Protein AF-A0A958ZK52-F1 (afdb_monomer)

Nearest PDB structures (foldseek):
  8xj5-assembly1_A  TM=6.768E-01  e=9.341E+00  Arabidopsis thaliana
  8xj5-assembly1_Q  TM=5.306E-01  e=7.482E+00  Arabidopsis thaliana

pLDDT: mean 93.56, std 3.3, range [80.06, 97.94]

Solvent-accessible surface area (backbone atoms only — not comparable to full-atom values): 4096 Å² total; per-residue (Å²): 85,80,56,87,83,85,72,66,95,53,89,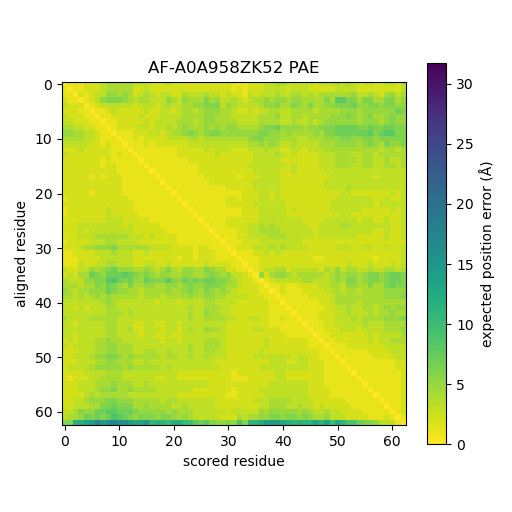64,47,42,56,52,52,50,55,54,48,52,56,50,38,51,76,71,68,53,88,54,75,42,64,88,67,92,45,75,70,47,44,76,73,71,56,77,92,74,58,68,69,58,53,55,48,55,52,65,79,71,112

Foldseek 3Di:
DEDDDFDDPDPCPRVVVVVVVVVVCVVVVNDDYHPPDDDVVVVVVVDDDDDPVVVVVVVVVVD

Mean predicted aligned error: 2.91 Å

Sequence (63 aa):
FFGESMFHKADNASKYGFITYVNQLKSEGVVIIDCQVYTPHLDSLGAIQIRRAKFIEIIKDNL

Structure (mmCIF, N/CA/C/O backbone):
data_AF-A0A958ZK52-F1
#
_entry.id   AF-A0A958ZK52-F1
#
loop_
_atom_site.group_PDB
_atom_site.id
_atom_site.type_symbol
_atom_site.label_atom_id
_atom_site.label_alt_id
_atom_site.label_comp_id
_atom_site.label_asym_id
_atom_site.label_entity_id
_atom_site.label_seq_id
_atom_site.pdbx_PDB_ins_code
_atom_site.Cartn_x
_atom_site.Cartn_y
_atom_site.Cartn_z
_atom_site.occupancy
_atom_site.B_iso_or_equiv
_atom_site.auth_seq_id
_atom_site.auth_comp_id
_atom_site.auth_asym_id
_atom_site.auth_atom_id
_atom_site.pdbx_PDB_model_num
ATOM 1 N N . PHE A 1 1 ? -0.010 1.277 7.589 1.00 93.25 1 PHE A N 1
ATOM 2 C CA . PHE A 1 1 ? 1.408 0.891 7.454 1.00 93.25 1 PHE A CA 1
ATOM 3 C C . PHE A 1 1 ? 2.110 1.884 6.537 1.00 93.25 1 PHE A C 1
ATOM 5 O O . PHE A 1 1 ? 1.502 2.301 5.560 1.00 93.25 1 PHE A O 1
ATOM 12 N N . PHE A 1 2 ? 3.345 2.275 6.846 1.00 93.44 2 PHE A N 1
ATOM 13 C CA . PHE A 1 2 ? 4.133 3.199 6.023 1.00 93.44 2 PHE A CA 1
ATOM 14 C C . PHE A 1 2 ? 5.201 2.397 5.280 1.00 93.44 2 PHE A C 1
ATOM 16 O O . PHE A 1 2 ? 6.060 1.784 5.907 1.00 93.44 2 PHE A O 1
ATOM 23 N N . GLY A 1 3 ? 5.084 2.314 3.956 1.00 90.50 3 GLY A N 1
ATOM 24 C CA . GLY A 1 3 ? 6.021 1.579 3.116 1.00 90.50 3 GLY A CA 1
ATOM 25 C C . GLY A 1 3 ? 7.252 2.420 2.799 1.00 90.50 3 GLY A C 1
ATOM 26 O O . GLY A 1 3 ? 7.120 3.518 2.274 1.00 90.50 3 GLY A O 1
ATOM 27 N N . GLU A 1 4 ? 8.439 1.880 3.077 1.00 91.19 4 GLU A N 1
ATOM 28 C CA . GLU A 1 4 ? 9.712 2.555 2.789 1.00 91.19 4 GLU A CA 1
ATOM 29 C C . GLU A 1 4 ? 10.293 2.131 1.431 1.00 91.19 4 GLU A C 1
ATOM 31 O O . GLU A 1 4 ? 10.530 2.952 0.550 1.00 91.19 4 GLU A O 1
ATOM 36 N N . SER A 1 5 ? 10.546 0.830 1.236 1.00 89.75 5 SER A N 1
ATOM 37 C CA . SER A 1 5 ? 11.170 0.317 0.010 1.00 89.75 5 SER A CA 1
ATOM 38 C C . SER A 1 5 ? 10.950 -1.186 -0.177 1.00 89.75 5 SER A C 1
ATOM 40 O O . SER A 1 5 ? 10.656 -1.914 0.770 1.00 89.75 5 SER A O 1
ATOM 42 N N . MET A 1 6 ? 11.122 -1.659 -1.412 1.00 91.06 6 MET A N 1
ATOM 43 C CA . MET A 1 6 ? 11.102 -3.074 -1.783 1.00 91.06 6 MET A CA 1
ATOM 44 C C . MET A 1 6 ? 12.209 -3.365 -2.802 1.00 91.06 6 MET A C 1
ATOM 46 O O . MET A 1 6 ? 12.443 -2.581 -3.718 1.00 91.06 6 MET A O 1
ATOM 50 N N . PHE A 1 7 ? 12.849 -4.529 -2.691 1.00 91.94 7 PHE A N 1
ATOM 51 C CA . PHE A 1 7 ? 13.860 -5.014 -3.635 1.00 91.94 7 PHE A CA 1
ATOM 52 C C . PHE A 1 7 ? 13.640 -6.501 -3.932 1.00 91.94 7 PHE A C 1
ATOM 54 O O . PHE A 1 7 ? 12.964 -7.204 -3.181 1.00 91.94 7 PHE A O 1
ATOM 61 N N . HIS A 1 8 ? 14.201 -6.998 -5.033 1.00 93.94 8 HIS A N 1
ATOM 62 C CA . HIS A 1 8 ? 14.168 -8.419 -5.372 1.00 93.94 8 HIS A CA 1
ATOM 63 C C . HIS A 1 8 ? 15.454 -8.847 -6.078 1.00 93.94 8 HIS A C 1
ATOM 65 O O . HIS A 1 8 ? 16.114 -8.042 -6.727 1.00 93.94 8 HIS A O 1
ATOM 71 N N . LYS A 1 9 ? 15.805 -10.131 -5.938 1.00 94.19 9 LYS A N 1
ATOM 72 C CA . LYS A 1 9 ? 16.923 -10.776 -6.654 1.00 94.19 9 LYS A CA 1
ATOM 73 C C . LYS A 1 9 ? 16.461 -11.710 -7.779 1.00 94.19 9 LYS A C 1
ATOM 75 O O . LYS A 1 9 ? 17.289 -12.212 -8.525 1.00 94.19 9 LYS A O 1
ATOM 80 N N . ALA A 1 10 ? 15.160 -11.969 -7.856 1.00 95.75 10 ALA A N 1
ATOM 81 C CA . ALA A 1 10 ? 14.524 -12.828 -8.844 1.00 95.75 10 ALA A CA 1
ATOM 82 C C . ALA A 1 10 ? 13.167 -12.234 -9.220 1.00 95.75 10 ALA A C 1
ATOM 84 O O . ALA A 1 10 ? 12.537 -11.554 -8.398 1.00 95.75 10 ALA A O 1
ATOM 85 N N . ASP A 1 11 ? 12.724 -12.504 -10.443 1.00 93.69 11 ASP A N 1
ATOM 86 C CA . ASP A 1 11 ? 11.477 -11.970 -10.976 1.00 93.69 11 ASP A CA 1
ATOM 87 C C . ASP A 1 11 ? 10.293 -12.272 -10.053 1.00 93.69 11 ASP A C 1
ATOM 89 O O . ASP A 1 11 ? 10.164 -13.355 -9.483 1.00 93.69 11 ASP A O 1
ATOM 93 N N . ASN A 1 12 ? 9.408 -11.286 -9.904 1.00 92.25 12 ASN A N 1
ATOM 94 C CA . ASN A 1 12 ? 8.184 -11.349 -9.097 1.00 92.25 12 ASN A CA 1
ATOM 95 C C . ASN A 1 12 ? 8.361 -11.586 -7.585 1.00 92.25 12 ASN A C 1
ATOM 97 O O . ASN A 1 12 ? 7.360 -11.550 -6.869 1.00 92.25 12 ASN A O 1
ATOM 101 N N . ALA A 1 13 ? 9.581 -11.741 -7.060 1.00 95.69 13 ALA A N 1
ATOM 102 C CA . ALA A 1 13 ? 9.776 -12.009 -5.633 1.00 95.69 13 ALA A CA 1
ATOM 103 C C . ALA A 1 13 ? 9.270 -10.859 -4.740 1.00 95.69 13 ALA A C 1
ATOM 105 O O . ALA A 1 13 ? 8.586 -11.111 -3.748 1.00 95.69 13 ALA A O 1
ATOM 106 N N . SER A 1 14 ? 9.519 -9.596 -5.112 1.00 93.75 14 SER A N 1
ATOM 107 C CA . SER A 1 14 ? 8.998 -8.444 -4.356 1.00 93.75 14 SER A CA 1
ATOM 108 C C . SER A 1 14 ? 7.473 -8.351 -4.421 1.00 93.75 14 SER A C 1
ATOM 110 O O . SER A 1 14 ? 6.844 -8.034 -3.418 1.00 93.75 14 SER A O 1
ATOM 112 N N . LYS A 1 15 ? 6.863 -8.685 -5.566 1.00 93.81 15 LYS A N 1
ATOM 113 C CA . LYS A 1 15 ? 5.399 -8.708 -5.720 1.00 93.81 15 LYS A CA 1
ATOM 114 C C . LYS A 1 15 ? 4.767 -9.779 -4.840 1.00 93.81 15 LYS A C 1
ATOM 116 O O . LYS A 1 15 ? 3.798 -9.495 -4.146 1.00 93.81 15 LYS A O 1
ATOM 121 N N . TYR A 1 16 ? 5.326 -10.989 -4.841 1.00 95.44 16 TYR A N 1
ATOM 122 C CA . TYR A 1 16 ? 4.849 -12.076 -3.989 1.00 95.44 16 TYR A CA 1
ATOM 123 C C . TYR A 1 16 ? 4.969 -11.719 -2.502 1.00 95.44 16 TYR A C 1
ATOM 125 O O . TYR A 1 16 ? 4.011 -11.893 -1.745 1.00 95.44 16 TYR A O 1
ATOM 133 N N . GLY A 1 17 ? 6.116 -11.159 -2.099 1.00 95.25 17 GLY A N 1
ATOM 134 C CA . GLY A 1 17 ? 6.327 -10.661 -0.740 1.00 95.25 17 GLY A CA 1
ATOM 135 C C . GLY A 1 17 ? 5.304 -9.593 -0.356 1.00 95.25 17 GLY A C 1
ATOM 136 O O . GLY A 1 17 ? 4.669 -9.699 0.690 1.00 95.25 17 GLY A O 1
ATOM 137 N N . PHE A 1 18 ? 5.068 -8.619 -1.238 1.00 95.06 18 PHE A N 1
ATOM 138 C CA . PHE A 1 18 ? 4.093 -7.556 -1.012 1.00 95.06 18 PHE A CA 1
ATOM 139 C C . PHE A 1 18 ? 2.659 -8.085 -0.892 1.00 95.06 18 PHE A C 1
ATOM 141 O O . PHE A 1 18 ? 1.969 -7.738 0.058 1.00 95.06 18 PHE A O 1
ATOM 148 N N . ILE A 1 19 ? 2.216 -8.973 -1.789 1.00 95.12 19 ILE A N 1
ATOM 149 C CA . ILE A 1 19 ? 0.871 -9.579 -1.739 1.00 95.12 19 ILE A CA 1
ATOM 150 C C . ILE A 1 19 ? 0.673 -10.367 -0.440 1.00 95.12 19 ILE A C 1
ATOM 152 O O . ILE A 1 19 ? -0.359 -10.235 0.219 1.00 95.12 19 ILE A O 1
ATOM 156 N N . THR A 1 20 ? 1.670 -11.168 -0.058 1.00 96.69 20 THR A N 1
ATOM 157 C CA . THR A 1 20 ? 1.634 -11.942 1.189 1.00 96.69 20 THR A CA 1
ATOM 158 C C . THR A 1 20 ? 1.517 -11.009 2.390 1.00 96.69 20 THR A C 1
ATOM 160 O O . THR A 1 20 ? 0.664 -11.216 3.253 1.00 96.69 20 THR A O 1
ATOM 163 N N . TYR A 1 21 ? 2.310 -9.937 2.408 1.00 96.19 21 TYR A N 1
ATOM 164 C CA . TYR A 1 21 ? 2.286 -8.966 3.490 1.00 96.19 21 TYR A CA 1
ATOM 165 C C . TYR A 1 21 ? 0.968 -8.186 3.555 1.00 96.19 21 TYR A C 1
ATOM 167 O O . TYR A 1 21 ? 0.409 -8.023 4.632 1.00 96.19 21 TYR A O 1
ATOM 175 N N . VAL A 1 22 ? 0.396 -7.791 2.415 1.00 95.75 22 VAL A N 1
ATOM 176 C CA . VAL A 1 22 ? -0.935 -7.165 2.348 1.00 95.75 22 VAL A CA 1
ATOM 177 C C . VAL A 1 22 ? -2.006 -8.065 2.969 1.00 95.75 22 VAL A C 1
ATOM 179 O O . VAL A 1 22 ? -2.880 -7.567 3.676 1.00 95.75 22 VAL A O 1
ATOM 182 N N . ASN A 1 23 ? -1.957 -9.381 2.741 1.00 96.88 23 ASN A N 1
ATOM 183 C CA . ASN A 1 23 ? -2.915 -10.304 3.356 1.00 96.88 23 ASN A CA 1
ATOM 184 C C . ASN A 1 23 ? -2.762 -10.358 4.881 1.00 96.88 23 ASN A C 1
ATOM 186 O O . ASN A 1 23 ? -3.766 -10.350 5.592 1.00 96.88 23 ASN A O 1
ATOM 190 N N . GLN A 1 24 ? -1.525 -10.349 5.380 1.00 97.94 24 GLN A N 1
ATOM 191 C CA . GLN A 1 24 ? -1.256 -10.268 6.814 1.00 97.94 24 GLN A CA 1
ATOM 192 C C . GLN A 1 24 ? -1.765 -8.944 7.403 1.00 97.94 24 GLN A C 1
ATOM 194 O O . GLN A 1 24 ? -2.542 -8.960 8.353 1.00 97.94 24 GLN A O 1
ATOM 199 N N . LEU A 1 25 ? -1.420 -7.811 6.790 1.00 96.88 25 LEU A N 1
ATOM 200 C CA . LEU A 1 25 ? -1.854 -6.480 7.220 1.00 96.88 25 LEU A CA 1
ATOM 201 C C . LEU A 1 25 ? -3.382 -6.366 7.300 1.00 96.88 25 LEU A C 1
ATOM 203 O O . LEU A 1 25 ? -3.915 -5.805 8.255 1.00 96.88 25 LEU A O 1
ATOM 207 N N . LYS A 1 26 ? -4.100 -6.952 6.335 1.00 96.19 26 LYS A N 1
ATOM 208 C CA . LYS A 1 26 ? -5.566 -7.033 6.377 1.00 96.19 26 LYS A CA 1
ATOM 209 C C . LYS A 1 26 ? -6.068 -7.817 7.588 1.00 96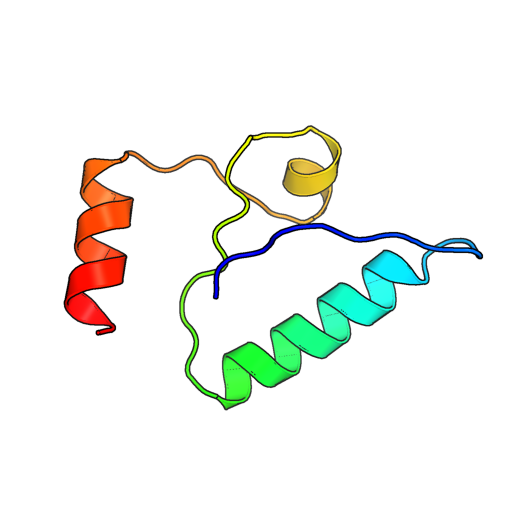.19 26 LYS A C 1
ATOM 211 O O . LYS A 1 26 ? -7.033 -7.392 8.213 1.00 96.19 26 LYS A O 1
ATOM 216 N N . SER A 1 27 ? -5.429 -8.940 7.925 1.00 97.50 27 SER A N 1
ATOM 217 C CA . SER A 1 27 ? -5.794 -9.732 9.110 1.00 97.50 27 SER A C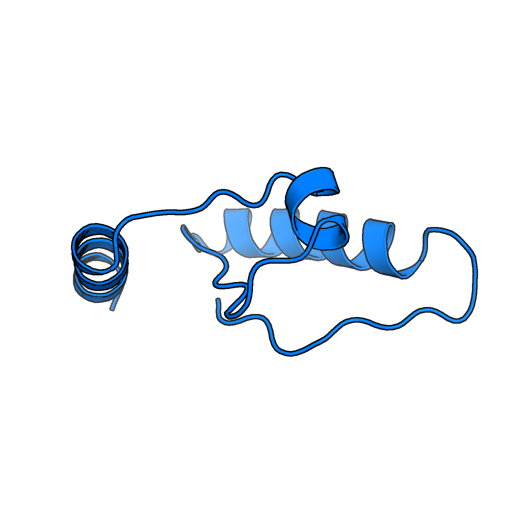A 1
ATOM 218 C C . SER A 1 27 ? -5.498 -9.011 10.430 1.00 97.50 27 SER A C 1
ATOM 220 O O . SER A 1 27 ? -6.187 -9.237 11.418 1.00 97.50 27 SER A O 1
ATOM 222 N N . GLU A 1 28 ? -4.527 -8.097 10.422 1.00 96.81 28 GLU A N 1
ATOM 223 C CA . GLU A 1 28 ? -4.161 -7.235 11.552 1.00 96.81 28 GLU A CA 1
ATOM 224 C C . GLU A 1 28 ? -5.019 -5.956 11.629 1.00 96.81 28 GLU A C 1
ATOM 226 O O . GLU A 1 28 ? -4.826 -5.135 12.521 1.00 96.81 28 GLU A O 1
ATOM 231 N N . GLY A 1 29 ? -5.974 -5.768 10.709 1.00 95.75 29 GLY A N 1
ATOM 232 C CA . GLY A 1 29 ? -6.865 -4.604 10.692 1.00 95.75 29 GLY A CA 1
ATOM 233 C C . GLY A 1 29 ? -6.238 -3.329 10.120 1.00 95.75 29 GLY A C 1
ATOM 234 O O . GLY A 1 29 ? -6.800 -2.248 10.272 1.00 95.75 29 GLY A O 1
ATOM 235 N N . VAL A 1 30 ? -5.094 -3.419 9.436 1.00 96.19 30 VAL A N 1
ATOM 236 C CA . VAL A 1 30 ? -4.467 -2.256 8.801 1.00 96.19 30 VAL A CA 1
ATOM 237 C C . VAL A 1 30 ? -5.259 -1.838 7.563 1.00 96.19 30 VAL A C 1
ATOM 239 O O . VAL A 1 30 ? -5.407 -2.597 6.606 1.00 96.19 30 VAL A O 1
ATOM 242 N N . VAL A 1 31 ? -5.726 -0.589 7.564 1.00 94.94 31 VAL A N 1
ATOM 243 C CA . VAL A 1 31 ? -6.647 -0.065 6.538 1.00 94.94 31 VAL A CA 1
ATOM 244 C C . VAL A 1 31 ? -5.966 0.689 5.394 1.00 94.94 31 VAL A C 1
ATOM 246 O O . VAL A 1 31 ? -6.585 0.934 4.362 1.00 94.94 31 VAL A O 1
ATOM 249 N N . ILE A 1 32 ? -4.700 1.082 5.564 1.00 95.06 32 ILE A N 1
ATOM 250 C CA . ILE A 1 32 ? -3.961 1.881 4.580 1.00 95.06 32 ILE A CA 1
ATOM 251 C C . ILE A 1 32 ? -2.482 1.496 4.535 1.00 95.06 32 ILE A C 1
ATOM 253 O O . ILE A 1 32 ? -1.854 1.260 5.571 1.00 95.06 32 ILE A O 1
ATOM 257 N N . ILE A 1 33 ? -1.923 1.468 3.324 1.00 95.31 33 ILE A N 1
ATOM 258 C CA . ILE A 1 33 ? -0.481 1.438 3.074 1.00 95.31 33 ILE A CA 1
ATOM 259 C C . ILE A 1 33 ? -0.115 2.775 2.434 1.00 95.31 33 ILE A C 1
ATOM 261 O O . ILE A 1 33 ? -0.606 3.091 1.353 1.00 95.31 33 ILE A O 1
ATOM 265 N N . ASP A 1 34 ? 0.703 3.568 3.118 1.00 95.00 34 ASP A N 1
ATOM 266 C CA . ASP A 1 34 ? 1.279 4.780 2.545 1.00 95.00 34 ASP A CA 1
ATOM 267 C C . ASP A 1 34 ? 2.487 4.406 1.685 1.00 95.00 34 ASP A C 1
ATOM 269 O O . ASP A 1 34 ? 3.406 3.745 2.168 1.00 95.00 34 ASP A O 1
ATOM 273 N N . CYS A 1 35 ? 2.472 4.823 0.421 1.00 90.38 35 CYS A N 1
ATOM 274 C CA . CYS A 1 35 ? 3.564 4.599 -0.524 1.00 90.38 35 CYS A CA 1
ATOM 275 C C . CYS A 1 35 ? 4.395 5.869 -0.776 1.00 90.38 35 CYS A C 1
ATOM 277 O O . CYS A 1 35 ? 5.232 5.866 -1.676 1.00 90.38 35 CYS A O 1
ATOM 279 N N . GLN A 1 36 ? 4.153 6.943 -0.010 1.00 86.06 36 GLN A N 1
ATOM 280 C CA . GLN A 1 36 ? 4.872 8.218 -0.034 1.00 86.06 36 GLN A CA 1
ATOM 281 C C . GLN A 1 36 ? 4.819 8.923 -1.404 1.00 86.06 36 GLN A C 1
ATOM 283 O O . GLN A 1 36 ? 3.993 9.808 -1.633 1.00 86.06 36 GLN A O 1
ATOM 288 N N . VAL A 1 37 ? 5.702 8.539 -2.328 1.00 86.56 37 VAL A N 1
ATOM 289 C CA . VAL A 1 37 ? 5.840 9.133 -3.659 1.00 86.56 37 VAL A CA 1
ATOM 290 C C . VAL A 1 37 ? 5.206 8.219 -4.698 1.00 8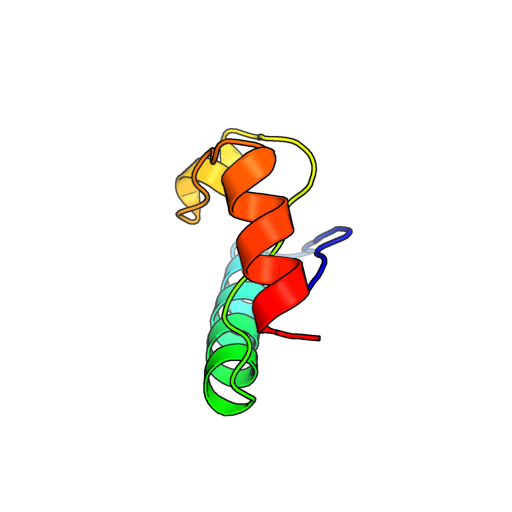6.56 37 VAL A C 1
ATOM 292 O O . VAL A 1 37 ? 5.510 7.032 -4.796 1.00 86.56 37 VAL A O 1
ATOM 295 N N . TYR A 1 38 ? 4.340 8.795 -5.530 1.00 88.12 38 TYR A N 1
ATOM 296 C CA . TYR A 1 38 ? 3.739 8.076 -6.645 1.00 88.12 38 TYR A CA 1
ATOM 297 C C . TYR A 1 38 ? 4.804 7.583 -7.635 1.00 88.12 38 TY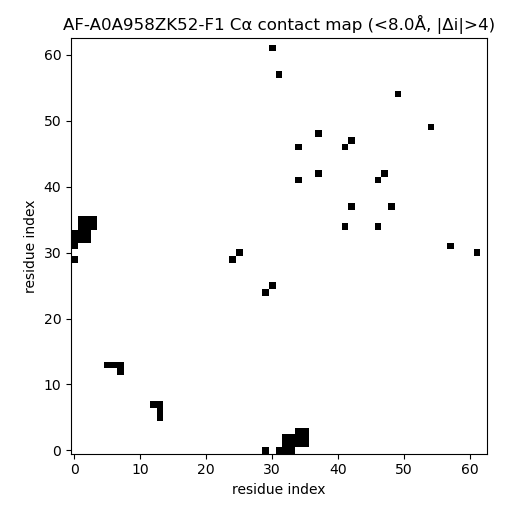R A C 1
ATOM 299 O O . TYR A 1 38 ? 5.662 8.350 -8.074 1.00 88.12 38 TYR A O 1
ATOM 307 N N . THR A 1 39 ? 4.690 6.323 -8.055 1.00 89.06 39 THR A N 1
ATOM 308 C CA . THR A 1 39 ? 5.460 5.769 -9.173 1.00 89.06 39 THR A CA 1
ATOM 309 C C . THR A 1 39 ? 4.558 4.895 -10.049 1.00 89.06 39 THR A C 1
ATOM 311 O O . THR A 1 39 ? 3.638 4.266 -9.521 1.00 89.06 39 THR A O 1
ATOM 314 N N . PRO A 1 40 ? 4.833 4.765 -11.363 1.00 90.69 40 PRO A N 1
ATOM 315 C CA . PRO A 1 40 ? 4.094 3.841 -12.232 1.00 90.69 40 PRO A CA 1
ATOM 316 C C . PRO A 1 40 ? 4.142 2.384 -11.750 1.00 90.69 40 PRO A C 1
ATOM 318 O O . PRO A 1 40 ? 3.218 1.610 -11.982 1.00 90.69 40 PRO A O 1
ATOM 321 N N . HIS A 1 41 ? 5.216 1.999 -11.052 1.00 88.25 41 HIS A N 1
ATOM 322 C CA . HIS A 1 41 ? 5.313 0.675 -10.451 1.00 88.25 41 HIS A CA 1
ATOM 323 C C . HIS A 1 41 ? 4.247 0.469 -9.370 1.00 88.25 41 HIS A C 1
ATOM 325 O O . HIS A 1 41 ? 3.553 -0.542 -9.389 1.00 88.25 41 HIS A O 1
ATOM 331 N N . LEU A 1 42 ? 4.082 1.432 -8.462 1.00 89.12 42 LEU A N 1
ATOM 332 C CA . LEU A 1 42 ? 3.076 1.366 -7.401 1.00 89.12 42 LEU A CA 1
ATOM 333 C C . LEU A 1 42 ? 1.649 1.436 -7.957 1.00 89.12 42 LEU A C 1
ATOM 335 O O . LEU A 1 42 ? 0.785 0.704 -7.484 1.00 89.12 42 LEU A O 1
ATOM 339 N N . ASP A 1 43 ? 1.419 2.246 -8.991 1.00 91.12 43 ASP A N 1
ATOM 340 C CA . ASP A 1 43 ? 0.138 2.298 -9.710 1.00 91.12 43 ASP A CA 1
ATOM 341 C C . ASP A 1 43 ? -0.233 0.921 -10.285 1.00 91.12 43 ASP A C 1
ATOM 343 O O . ASP A 1 43 ? -1.327 0.410 -10.053 1.00 91.12 43 ASP A O 1
ATOM 347 N N . SER A 1 44 ? 0.735 0.224 -10.897 1.00 91.25 44 SER A N 1
ATOM 348 C CA . SER A 1 44 ? 0.539 -1.151 -11.389 1.00 91.25 44 SER A CA 1
ATOM 349 C C . SER A 1 44 ? 0.221 -2.180 -10.291 1.00 91.25 44 SER A C 1
ATOM 351 O O . SER A 1 44 ? -0.284 -3.261 -10.590 1.00 91.25 44 SER A O 1
ATOM 353 N N . LEU A 1 45 ? 0.516 -1.858 -9.025 1.00 90.75 45 LEU A N 1
ATOM 354 C CA . LEU A 1 45 ? 0.190 -2.671 -7.848 1.00 90.75 45 LEU A CA 1
ATOM 355 C C . LEU A 1 45 ? -1.138 -2.257 -7.188 1.00 90.75 45 LEU A C 1
ATOM 357 O O . LEU A 1 45 ? -1.519 -2.848 -6.178 1.00 90.75 45 LEU A O 1
ATOM 361 N N . GLY A 1 46 ? -1.847 -1.273 -7.750 1.00 91.88 46 GLY A N 1
ATOM 362 C CA . GLY A 1 46 ? -3.132 -0.774 -7.258 1.00 91.88 46 GLY A CA 1
ATOM 363 C C . GLY A 1 46 ? -3.038 0.435 -6.324 1.00 91.88 46 GLY A C 1
ATOM 364 O O . GLY A 1 46 ? -4.016 0.738 -5.639 1.00 91.88 46 GLY A O 1
ATOM 365 N N . ALA A 1 47 ? -1.890 1.119 -6.255 1.00 94.12 47 ALA A N 1
ATOM 366 C CA . ALA A 1 47 ? -1.790 2.372 -5.512 1.00 94.12 47 ALA A CA 1
ATOM 367 C C . ALA A 1 47 ? -2.629 3.465 -6.184 1.00 94.12 47 ALA A C 1
ATOM 369 O O . ALA A 1 47 ? -2.649 3.588 -7.402 1.00 94.12 47 ALA A O 1
ATOM 370 N N . ILE A 1 48 ? -3.281 4.299 -5.376 1.00 94.38 48 ILE A N 1
ATOM 371 C CA . ILE A 1 48 ? -4.074 5.433 -5.855 1.00 94.38 48 ILE A CA 1
ATOM 372 C C . ILE A 1 48 ? -3.603 6.723 -5.196 1.00 94.38 48 ILE A C 1
ATOM 374 O O . ILE A 1 48 ? -3.141 6.727 -4.054 1.00 94.38 48 ILE A O 1
ATOM 378 N N . GLN A 1 49 ? -3.763 7.842 -5.897 1.00 94.19 49 GLN A N 1
ATOM 379 C CA . GLN A 1 49 ? -3.564 9.154 -5.295 1.00 94.19 49 GLN A CA 1
ATOM 380 C C . GLN A 1 49 ? -4.813 9.574 -4.519 1.00 94.19 49 GLN A C 1
ATOM 382 O O . GLN A 1 49 ? -5.929 9.539 -5.036 1.00 94.19 49 GLN A O 1
ATOM 387 N N . ILE A 1 50 ? -4.618 10.026 -3.281 1.00 93.88 50 ILE A N 1
ATOM 388 C CA . ILE A 1 50 ? -5.678 10.604 -2.455 1.00 93.88 50 ILE A CA 1
ATOM 389 C C . ILE A 1 50 ? -5.308 12.022 -2.029 1.00 93.88 50 ILE A C 1
ATOM 391 O O . ILE A 1 50 ? -4.137 12.382 -1.905 1.00 93.88 50 ILE A O 1
ATOM 395 N N . ARG A 1 51 ? -6.323 12.852 -1.775 1.00 95.62 51 ARG A N 1
ATOM 396 C CA . ARG A 1 51 ? -6.108 14.194 -1.220 1.00 95.62 51 ARG A CA 1
ATOM 397 C C . ARG A 1 51 ? -5.465 14.080 0.163 1.00 95.62 51 ARG A C 1
ATOM 399 O O . ARG A 1 51 ? -5.929 13.298 0.990 1.00 95.62 51 ARG A O 1
ATOM 406 N N . ARG A 1 52 ? -4.487 14.944 0.460 1.00 94.69 52 ARG A N 1
ATOM 407 C CA . ARG A 1 52 ? -3.814 15.004 1.774 1.00 94.69 52 ARG A CA 1
ATOM 408 C C . ARG A 1 52 ? -4.797 15.078 2.945 1.00 94.69 52 ARG A C 1
ATOM 410 O O . ARG A 1 52 ? -4.585 14.417 3.950 1.00 94.69 52 ARG A O 1
ATOM 417 N N . ALA A 1 53 ? -5.881 15.845 2.812 1.00 97.44 53 ALA A N 1
ATOM 418 C CA . ALA A 1 53 ? -6.911 15.932 3.848 1.00 97.44 53 ALA A CA 1
ATOM 419 C C . ALA A 1 53 ? -7.522 14.558 4.179 1.00 97.44 53 ALA A C 1
ATOM 421 O O . ALA A 1 53 ? -7.649 14.223 5.351 1.00 97.44 53 ALA A O 1
ATOM 422 N N . LYS A 1 54 ? -7.806 13.739 3.154 1.00 96.25 54 LYS A N 1
ATOM 423 C CA . LYS A 1 54 ? -8.345 12.387 3.337 1.00 96.25 54 LYS A CA 1
ATOM 424 C C . LYS A 1 54 ? -7.317 11.441 3.952 1.00 96.25 54 LYS A C 1
ATOM 426 O O . LYS A 1 54 ? -7.672 10.623 4.787 1.00 96.25 54 LYS A O 1
ATOM 431 N N . PHE A 1 55 ? -6.047 11.570 3.572 1.00 95.19 55 PHE A N 1
ATOM 432 C CA . PHE A 1 55 ? -4.969 10.807 4.203 1.00 95.19 55 PHE A CA 1
ATOM 433 C C . PHE A 1 55 ? -4.884 11.093 5.708 1.00 95.19 55 PHE A C 1
ATOM 435 O O . PHE A 1 55 ? -4.893 10.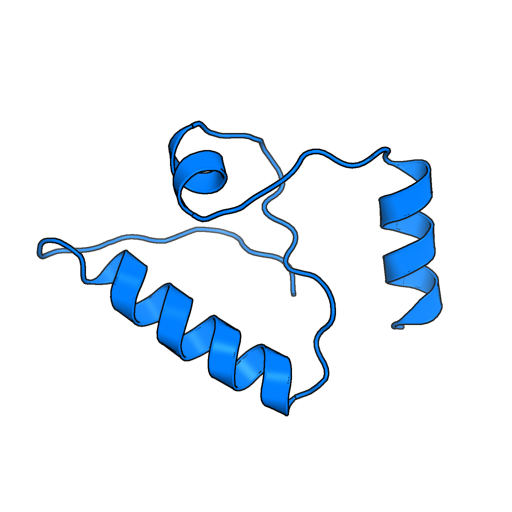170 6.512 1.00 95.19 55 PHE A O 1
ATOM 442 N N . ILE A 1 56 ? -4.869 12.373 6.094 1.00 96.00 56 ILE A N 1
ATOM 443 C CA . ILE A 1 56 ? -4.803 12.780 7.505 1.00 96.00 56 ILE A CA 1
ATOM 444 C C . ILE A 1 56 ? -6.030 12.309 8.296 1.00 96.00 56 ILE A C 1
ATOM 446 O O . ILE A 1 56 ? -5.879 11.914 9.447 1.00 96.00 56 ILE A O 1
ATOM 450 N N . GLU A 1 57 ? -7.220 12.344 7.696 1.00 97.31 57 GLU A N 1
ATOM 451 C CA . GLU A 1 57 ? -8.448 11.787 8.281 1.00 97.31 57 GLU A CA 1
ATOM 452 C C . GLU A 1 57 ? -8.282 10.290 8.586 1.00 97.31 57 GLU A C 1
ATOM 454 O O . GLU A 1 57 ? -8.416 9.889 9.735 1.00 97.31 57 GLU A O 1
ATOM 459 N N . ILE A 1 58 ? -7.851 9.491 7.600 1.00 96.00 58 ILE A N 1
ATOM 460 C CA . ILE A 1 58 ? -7.629 8.046 7.777 1.00 96.00 58 ILE A CA 1
ATOM 461 C C . ILE A 1 58 ? -6.617 7.767 8.895 1.00 96.00 58 ILE A C 1
ATOM 463 O O . ILE A 1 58 ? -6.845 6.879 9.709 1.00 96.00 58 ILE A O 1
ATOM 467 N N . ILE A 1 59 ? -5.510 8.515 8.958 1.00 95.06 59 ILE A N 1
ATOM 468 C CA . ILE A 1 59 ? -4.510 8.332 10.019 1.00 95.06 59 ILE A CA 1
ATOM 469 C C . ILE A 1 59 ? -5.101 8.639 11.399 1.00 95.06 59 ILE A C 1
ATOM 471 O O . ILE A 1 59 ? -4.858 7.886 12.332 1.00 95.06 59 ILE A O 1
ATOM 475 N N . LYS A 1 60 ? -5.885 9.714 11.541 1.00 95.88 60 LYS A N 1
ATOM 476 C CA . LYS A 1 60 ? -6.508 10.076 12.825 1.00 95.88 60 LYS A CA 1
ATOM 477 C C . LYS A 1 60 ? -7.534 9.053 13.300 1.00 95.88 60 LYS A C 1
ATOM 479 O O . LYS A 1 60 ? -7.605 8.810 14.496 1.00 95.88 60 LYS A O 1
ATOM 484 N N . ASP A 1 61 ? -8.290 8.468 12.378 1.00 96.25 61 ASP A N 1
ATOM 485 C CA . ASP A 1 61 ? -9.327 7.483 12.698 1.00 96.25 61 ASP A CA 1
ATOM 486 C C . ASP A 1 61 ? -8.753 6.099 13.057 1.00 96.25 61 ASP A C 1
ATOM 488 O O . ASP A 1 61 ? -9.488 5.236 13.531 1.00 96.25 61 ASP A O 1
ATOM 492 N N . ASN A 1 62 ? -7.460 5.866 12.798 1.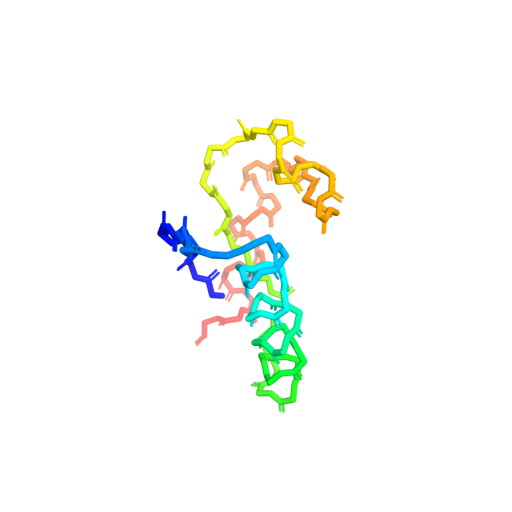00 90.75 62 ASN A N 1
ATOM 493 C CA . ASN A 1 62 ? -6.787 4.572 12.971 1.00 90.75 62 ASN A CA 1
ATOM 494 C C . ASN A 1 62 ? -5.494 4.681 13.809 1.00 90.75 62 ASN A C 1
ATOM 496 O O . ASN A 1 62 ? -4.603 3.838 13.675 1.00 90.75 62 ASN A O 1
ATOM 500 N N . LEU A 1 63 ? -5.385 5.736 14.624 1.00 80.06 63 LEU A N 1
ATOM 501 C CA . LEU A 1 63 ? -4.421 5.871 15.724 1.00 80.06 63 LEU A CA 1
ATOM 502 C C . LEU A 1 63 ? -5.023 5.293 17.007 1.00 80.06 63 LEU A C 1
ATOM 504 O O 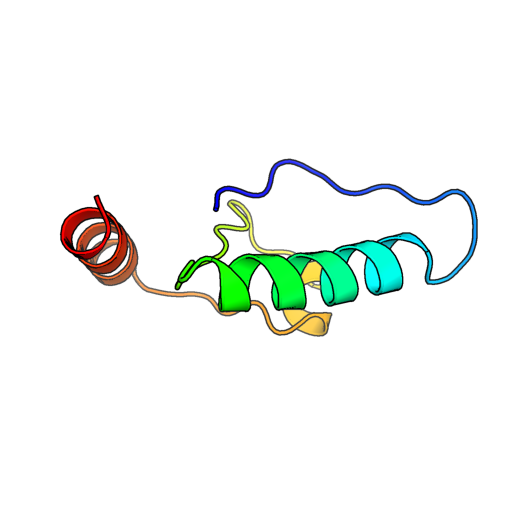. LEU A 1 63 ? -4.259 4.6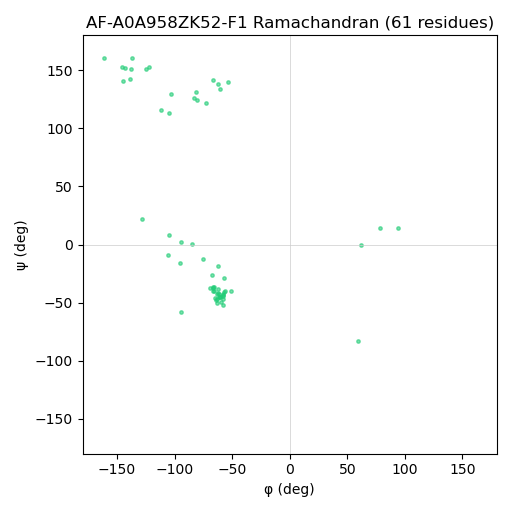36 17.746 1.00 80.06 63 LEU A O 1
#

Radius of gyration: 12.75 Å; Cα contacts (8 Å, |Δi|>4): 29; chains: 1; bounding box: 26×29×28 Å

Secondary structure (DSSP, 8-state):
-B------SSTTHHHHHHHHHHHHHHHTT----B-SS--HHHHHTT-----HHHHHHHHHHT-